Protein AF-V6HVM7-F1 (afdb_monomer)

Foldseek 3Di:
DDKDKDKDWDWDQDPVRDIDTDDIDIDIDDADDKDKDKDKDAQVVPKAWDDDDPPGFFQKKKKFKFDCADDVVVGHGGRFGFWKWKDFQPDPDTDTDRRRIDIGGGGTPIMIMHHPHHPGIMMMIMITD

Secondary structure (DSSP, 8-state):
-EEEEEEEEEEEE-TT--EEEEEEEEEEEEESS-EEEEEEE-GGG-SEEE-PPTT---SEEEEEEEESS-BTTTTB-TTSB--EEEEETT----EEETTSEEEEES--S-EEEE----SS-EEEEEEE-

Nearest PDB structures (foldseek):
  2bno-assembly1_A-2  TM=5.801E-01  e=6.553E-02  Streptomyces wedmorensis
  1sef-assembly1_A  TM=3.253E-01  e=1.931E-01  Enterococcus faecalis V583
  4e4h-assembly1_C  TM=3.368E-01  e=9.047E-01  Homo sapiens
  4e4h-assembly1_D  TM=3.197E-01  e=8.162E-01  Homo sapiens
  4e4h-assembly1_A  TM=3.086E-01  e=2.170E+00  Homo sapiens

Structure (mmCIF, N/CA/C/O backbone):
data_AF-V6HVM7-F1
#
_entry.id   AF-V6HVM7-F1
#
loop_
_atom_site.group_PDB
_atom_site.id
_atom_site.type_symbol
_atom_site.label_atom_id
_atom_site.label_alt_id
_atom_site.label_comp_id
_atom_site.label_asym_id
_atom_site.label_entity_id
_atom_site.label_seq_id
_atom_site.pdbx_PDB_ins_code
_atom_site.Cartn_x
_atom_site.Cartn_y
_atom_site.Cartn_z
_atom_site.occupancy
_atom_site.B_iso_or_equiv
_atom_site.auth_seq_id
_atom_site.auth_comp_id
_atom_site.auth_asym_id
_atom_site.auth_atom_id
_atom_site.pdbx_PDB_model_num
ATOM 1 N N . MET A 1 1 ? -11.942 11.620 18.781 1.00 76.50 1 MET A N 1
ATOM 2 C CA . MET A 1 1 ? -12.728 10.877 17.777 1.00 76.50 1 MET A CA 1
ATOM 3 C C . MET A 1 1 ? -12.710 11.717 16.528 1.00 76.50 1 MET A C 1
ATOM 5 O O . MET A 1 1 ? -13.079 12.883 16.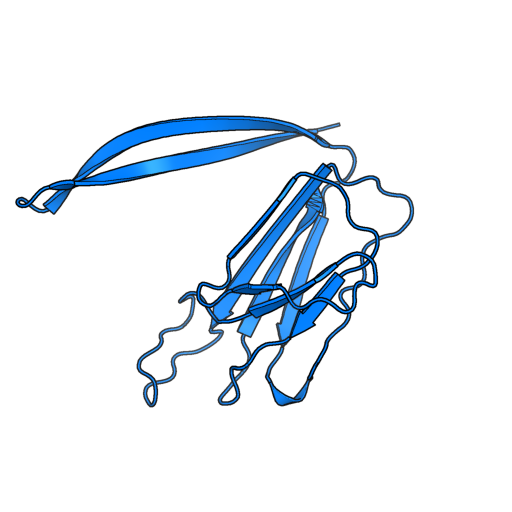601 1.00 76.50 1 MET A O 1
ATOM 9 N N . GLU A 1 2 ? -12.187 11.157 15.451 1.00 88.19 2 GLU A N 1
ATOM 10 C CA . GLU A 1 2 ? -11.946 11.847 14.186 1.00 88.19 2 GLU A CA 1
ATOM 11 C C . GLU A 1 2 ? -12.802 11.200 13.093 1.00 88.19 2 GLU A C 1
ATOM 13 O O . GLU A 1 2 ? -13.245 10.058 13.236 1.00 88.19 2 GLU A O 1
ATOM 18 N N . ILE A 1 3 ? -13.059 11.933 12.011 1.00 92.19 3 ILE A N 1
ATOM 19 C CA . ILE A 1 3 ? -13.795 11.422 10.854 1.00 92.19 3 ILE A CA 1
ATOM 20 C C . ILE A 1 3 ? -12.823 11.331 9.694 1.00 92.19 3 ILE A C 1
ATOM 22 O O . ILE A 1 3 ? -12.272 12.338 9.255 1.00 92.19 3 ILE A O 1
ATOM 26 N N . HIS A 1 4 ? -12.629 10.120 9.190 1.00 92.75 4 HIS A N 1
ATOM 27 C CA . HIS A 1 4 ? -11.882 9.882 7.969 1.00 92.75 4 HIS A CA 1
ATOM 28 C C . HIS A 1 4 ? -12.856 9.678 6.818 1.00 92.75 4 HIS A C 1
ATOM 30 O O . HIS A 1 4 ? -13.760 8.850 6.908 1.00 92.75 4 HIS A O 1
ATOM 36 N N . ARG A 1 5 ? -12.654 10.413 5.725 1.00 91.19 5 ARG A N 1
ATOM 37 C CA . ARG A 1 5 ? -13.407 10.248 4.480 1.00 91.19 5 ARG A CA 1
ATOM 38 C C . ARG A 1 5 ? -12.473 9.699 3.412 1.00 91.19 5 ARG A C 1
ATOM 40 O O . ARG A 1 5 ? -11.491 10.347 3.062 1.00 91.19 5 ARG A O 1
ATOM 47 N N . ILE A 1 6 ? -12.785 8.512 2.899 1.00 88.38 6 ILE A N 1
ATOM 48 C CA . ILE A 1 6 ? -12.094 7.935 1.744 1.00 88.38 6 ILE A CA 1
ATOM 49 C C . ILE A 1 6 ? -12.859 8.357 0.495 1.00 88.38 6 ILE A C 1
ATOM 51 O O . ILE A 1 6 ? -14.068 8.144 0.417 1.00 88.38 6 ILE A O 1
ATOM 55 N N . LEU A 1 7 ? -12.151 8.977 -0.449 1.00 91.62 7 LEU A N 1
ATOM 56 C CA . LEU A 1 7 ? -12.702 9.537 -1.676 1.00 91.62 7 LEU A CA 1
ATOM 57 C C . LEU A 1 7 ? -12.102 8.816 -2.878 1.00 91.62 7 LEU A C 1
ATOM 59 O O . LEU A 1 7 ? -10.886 8.841 -3.066 1.00 91.62 7 LEU A O 1
ATOM 63 N N . PHE A 1 8 ? -12.951 8.212 -3.699 1.00 89.50 8 PHE A N 1
ATOM 64 C CA . PHE A 1 8 ? -12.550 7.664 -4.986 1.00 89.50 8 PHE A CA 1
ATOM 65 C C . PHE A 1 8 ? -13.175 8.504 -6.089 1.00 89.50 8 PHE A C 1
ATOM 67 O O . PHE A 1 8 ? -14.388 8.703 -6.120 1.00 89.50 8 PHE A O 1
ATOM 74 N N . LYS A 1 9 ? -12.319 8.998 -6.982 1.00 93.38 9 LYS A N 1
ATOM 75 C CA . LYS A 1 9 ? -12.703 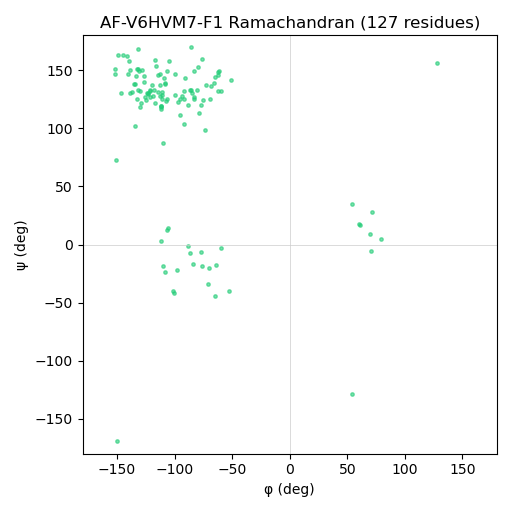9.789 -8.147 1.00 93.38 9 LYS A CA 1
ATOM 76 C C . LYS A 1 9 ? -12.269 9.059 -9.403 1.00 93.38 9 LYS A C 1
ATOM 78 O O . LYS A 1 9 ? -11.104 8.677 -9.526 1.00 93.38 9 LYS A O 1
ATOM 83 N N . LEU A 1 10 ? -13.202 8.881 -10.325 1.00 90.81 10 LEU A N 1
ATOM 84 C CA . LEU A 1 10 ? -12.938 8.322 -11.638 1.00 90.81 10 LEU A CA 1
ATOM 85 C C . LEU A 1 10 ? -12.768 9.462 -12.637 1.00 90.81 10 LEU A C 1
ATOM 87 O O . LEU A 1 10 ? -13.674 10.273 -12.829 1.00 90.81 10 LEU A O 1
ATOM 91 N N . PHE A 1 11 ? -11.619 9.491 -13.303 1.00 90.06 11 PHE A N 1
ATOM 92 C CA . PHE A 1 11 ? -11.339 10.433 -14.378 1.00 90.06 11 PHE A CA 1
ATOM 93 C C . PHE A 1 11 ? -11.320 9.703 -15.717 1.00 90.06 11 PHE A C 1
ATOM 95 O O . PHE A 1 11 ? -10.767 8.611 -15.839 1.00 90.06 11 PHE A O 1
ATOM 102 N N . GLN A 1 12 ? -11.892 10.332 -16.737 1.00 89.75 12 GLN A N 1
ATOM 103 C CA . GLN A 1 12 ? -11.765 9.913 -18.124 1.00 89.75 12 GLN A CA 1
ATOM 104 C C . GLN A 1 12 ? -10.962 10.963 -18.879 1.00 89.75 12 GLN A C 1
ATOM 106 O O . GLN A 1 12 ? -11.177 12.167 -18.722 1.00 89.75 12 GLN A O 1
ATOM 111 N N . ARG A 1 13 ? -10.040 10.497 -19.721 1.00 85.62 13 ARG A N 1
ATOM 112 C CA . ARG A 1 13 ? -9.305 11.343 -20.654 1.00 85.62 13 ARG A CA 1
ATOM 113 C C . ARG A 1 13 ? -9.817 11.085 -22.066 1.00 85.62 13 ARG A C 1
ATOM 115 O O . ARG A 1 13 ? -9.814 9.948 -22.534 1.00 85.62 13 ARG A O 1
ATOM 122 N N . ASN A 1 14 ? -10.261 12.138 -22.742 1.00 80.38 14 ASN A N 1
ATOM 123 C CA . ASN A 1 14 ? -10.765 12.040 -24.114 1.00 80.38 14 ASN A CA 1
ATOM 124 C C . ASN A 1 14 ? -9.598 12.127 -25.116 1.00 80.38 14 ASN A C 1
ATOM 126 O O . ASN A 1 14 ? -8.493 12.518 -24.747 1.00 80.38 14 ASN A O 1
ATOM 130 N N . GLY A 1 15 ? -9.842 11.854 -26.404 1.00 68.62 15 GLY A N 1
ATOM 131 C CA . GLY A 1 15 ? -8.822 11.919 -27.471 1.00 68.62 15 GLY A CA 1
ATOM 132 C C . GLY A 1 15 ? -8.152 13.290 -27.693 1.00 68.62 15 GLY A C 1
ATOM 133 O O . GLY A 1 15 ? -7.243 13.393 -28.505 1.00 68.62 15 GLY A O 1
ATOM 134 N N . ILE A 1 16 ? -8.577 14.331 -26.965 1.00 81.31 16 ILE A N 1
ATOM 135 C CA . ILE A 1 16 ? -7.985 15.684 -26.948 1.00 81.31 16 ILE A CA 1
ATOM 136 C C . ILE A 1 16 ? -7.190 15.930 -25.644 1.00 81.31 16 ILE A C 1
ATOM 138 O O . ILE A 1 16 ? -6.885 17.063 -25.293 1.00 81.31 16 ILE A O 1
ATOM 142 N N . SER A 1 17 ? -6.887 14.878 -24.877 1.00 76.75 17 SER A N 1
ATOM 143 C CA . SER A 1 17 ? -6.113 14.933 -23.624 1.00 76.75 17 SER A CA 1
ATOM 144 C C . SER A 1 17 ? -6.711 15.794 -22.501 1.00 76.75 17 SER A C 1
ATOM 146 O O . SER A 1 17 ? -6.016 16.120 -21.543 1.00 76.75 17 SER A O 1
ATOM 148 N N . ILE A 1 18 ? -8.002 16.125 -22.577 1.00 83.81 18 ILE A N 1
ATOM 149 C CA . ILE A 1 18 ? -8.738 16.788 -21.494 1.00 83.81 18 ILE A CA 1
ATOM 150 C C . ILE A 1 18 ? -9.201 15.721 -20.502 1.00 83.81 18 ILE A C 1
ATOM 152 O O . ILE A 1 18 ? -9.852 14.751 -20.903 1.00 83.81 18 ILE A O 1
ATOM 156 N N . GLU A 1 19 ? -8.873 15.913 -19.227 1.00 84.75 19 GLU A N 1
ATOM 157 C CA . GLU A 1 19 ? -9.379 15.098 -18.123 1.00 84.75 19 GLU A CA 1
ATOM 158 C C . GLU A 1 19 ? -10.719 15.634 -17.630 1.00 84.75 19 GLU A C 1
ATOM 160 O O . GLU A 1 19 ? -10.893 16.833 -17.408 1.00 84.75 19 GLU A O 1
ATOM 165 N N . ARG A 1 20 ? -11.674 14.726 -17.454 1.00 86.69 20 ARG A N 1
ATOM 166 C CA . ARG A 1 20 ? -12.987 15.014 -16.890 1.00 86.69 20 ARG A CA 1
ATOM 167 C C . ARG A 1 20 ? -13.283 14.018 -15.778 1.00 86.69 20 ARG A C 1
ATOM 169 O O . ARG A 1 20 ? -13.132 12.816 -15.978 1.00 86.69 20 ARG A O 1
ATOM 176 N N . GLU A 1 21 ? -13.739 14.521 -14.635 1.00 89.00 21 GLU A N 1
ATOM 177 C CA . GLU A 1 21 ? -14.302 13.683 -13.574 1.00 89.00 21 GLU A CA 1
ATOM 178 C C . GLU A 1 21 ? -15.642 13.103 -14.046 1.00 89.00 21 GLU A C 1
ATOM 180 O O . GLU A 1 21 ? -16.523 13.834 -14.511 1.00 89.00 21 GLU A O 1
ATOM 185 N N . VAL A 1 22 ? -15.757 11.781 -13.985 1.00 91.56 22 VAL A N 1
ATOM 186 C CA . VAL A 1 22 ? -16.934 11.025 -14.428 1.00 91.56 22 VAL A CA 1
ATOM 187 C C . VAL A 1 22 ? -17.786 10.616 -13.238 1.00 91.56 22 VAL A C 1
ATOM 189 O O . VAL A 1 22 ? -19.010 10.683 -13.315 1.00 91.56 22 VAL A O 1
ATOM 192 N N . GLU A 1 23 ? -17.143 10.212 -12.146 1.00 91.81 23 GLU A N 1
ATOM 193 C CA . GLU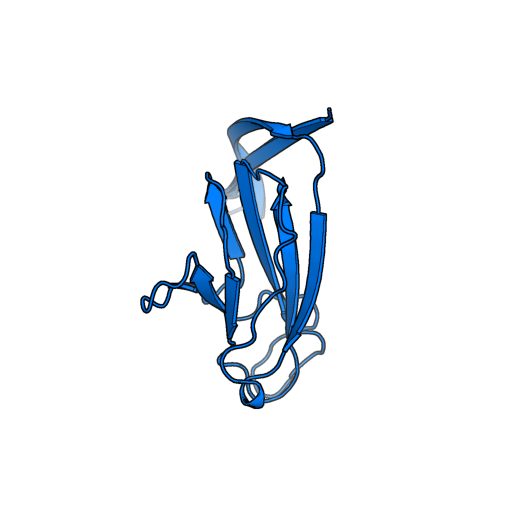 A 1 23 ? -17.819 9.686 -10.968 1.00 91.81 23 GLU A CA 1
ATOM 194 C C . GLU A 1 23 ? -17.005 9.962 -9.703 1.00 91.81 23 GLU A C 1
ATOM 196 O O . GLU A 1 23 ? -15.772 9.939 -9.720 1.00 91.81 23 GLU A O 1
ATOM 201 N N . GLU A 1 24 ? -17.714 10.187 -8.600 1.00 92.94 24 GLU A N 1
ATOM 202 C CA . GLU A 1 24 ? -17.157 10.285 -7.259 1.00 92.94 24 GLU A CA 1
ATOM 203 C C . GLU A 1 24 ? -17.993 9.414 -6.325 1.00 92.94 24 GLU A C 1
ATOM 205 O O . GLU A 1 24 ? -19.220 9.520 -6.295 1.00 92.94 24 GLU A O 1
ATOM 210 N N . PHE A 1 25 ? -17.325 8.604 -5.508 1.00 92.81 25 PHE A N 1
ATOM 211 C CA . PHE A 1 25 ? -17.954 7.997 -4.344 1.00 92.81 25 PHE A CA 1
ATOM 212 C C . PHE A 1 25 ? -17.088 8.184 -3.104 1.00 92.81 25 PHE A C 1
ATOM 214 O O . PHE A 1 25 ? -15.857 8.265 -3.162 1.00 92.81 25 PHE A O 1
ATOM 221 N N . ALA A 1 26 ? -17.759 8.266 -1.959 1.00 92.00 26 ALA A N 1
ATOM 222 C CA . ALA A 1 26 ? -17.122 8.476 -0.675 1.00 92.00 26 ALA A CA 1
ATOM 223 C C . ALA A 1 26 ? -17.653 7.505 0.375 1.00 92.00 26 ALA A C 1
ATOM 225 O O . ALA A 1 26 ? -18.808 7.082 0.342 1.00 92.00 26 ALA A O 1
ATOM 226 N N . THR A 1 27 ? -16.809 7.178 1.344 1.00 90.94 27 THR A N 1
ATOM 227 C CA . THR A 1 27 ? -17.214 6.477 2.564 1.00 90.94 27 THR A CA 1
ATOM 228 C C . THR A 1 27 ? -16.555 7.138 3.761 1.00 90.94 27 THR A C 1
ATOM 230 O O . THR A 1 27 ? -15.379 7.502 3.711 1.00 90.94 27 THR A O 1
ATOM 233 N N . GLU A 1 28 ? -17.326 7.298 4.833 1.00 93.69 28 GLU A N 1
ATOM 234 C CA . GLU A 1 28 ? -16.878 7.927 6.069 1.00 93.69 28 GLU A CA 1
ATOM 235 C C . GLU A 1 28 ? -16.722 6.900 7.190 1.00 93.69 28 GLU A C 1
ATOM 237 O O . GLU A 1 28 ? -17.566 6.026 7.398 1.00 93.69 28 GLU A O 1
ATOM 242 N N . PHE A 1 29 ? -15.642 7.043 7.949 1.00 91.88 29 PHE A N 1
ATOM 243 C CA . PHE A 1 29 ? -15.308 6.204 9.086 1.00 91.88 29 PHE A CA 1
ATOM 244 C C . PHE A 1 29 ? -15.082 7.082 10.315 1.00 91.88 29 PHE A C 1
ATOM 246 O O . PHE A 1 29 ? -14.269 8.001 10.300 1.00 91.88 29 PHE A O 1
ATOM 253 N N . GLN A 1 30 ? -15.785 6.771 11.405 1.00 91.94 30 GLN A N 1
ATOM 254 C CA . GLN A 1 30 ? -15.485 7.328 12.728 1.00 91.94 30 GLN A CA 1
ATOM 255 C C . GLN A 1 30 ? -14.290 6.576 13.318 1.00 91.94 30 GLN A C 1
ATOM 257 O O . GLN A 1 30 ? -14.434 5.388 13.617 1.00 91.94 30 GLN A O 1
ATOM 262 N N . VAL A 1 31 ? -13.151 7.237 13.487 1.00 91.56 31 VAL A N 1
ATOM 263 C CA . VAL A 1 31 ? -11.889 6.622 13.920 1.00 91.56 31 VAL A CA 1
ATOM 264 C C . VAL A 1 31 ? -11.476 7.152 15.297 1.00 91.56 31 VAL A C 1
ATOM 266 O O . VAL A 1 31 ? -11.766 8.297 15.662 1.00 91.56 31 VAL A O 1
ATOM 269 N N . GLN A 1 32 ? -10.844 6.307 16.115 1.00 86.44 32 GLN A N 1
ATOM 270 C CA . GLN A 1 32 ? -10.450 6.690 17.480 1.00 86.44 32 GLN A CA 1
ATOM 271 C C . GLN A 1 32 ? -8.974 7.070 17.596 1.00 86.44 32 GLN A C 1
ATOM 273 O O . GLN A 1 32 ? -8.674 8.036 18.293 1.00 86.44 32 GLN A O 1
ATOM 278 N N . GLN A 1 33 ? -8.076 6.323 16.948 1.00 90.06 33 GLN A N 1
ATOM 279 C CA . GLN A 1 33 ? -6.622 6.492 17.058 1.00 90.06 33 GLN A CA 1
ATOM 280 C C . GLN A 1 33 ? -5.933 6.060 15.753 1.00 90.06 33 GLN A C 1
ATOM 282 O O . GLN A 1 33 ? -5.324 4.985 15.711 1.00 90.06 33 GLN A O 1
ATOM 287 N N . PRO A 1 34 ? -6.054 6.846 14.671 1.00 91.88 34 PRO A N 1
ATOM 288 C CA . PRO A 1 34 ? -5.463 6.471 13.398 1.00 91.88 34 PRO A CA 1
ATOM 289 C C . PRO A 1 34 ? -3.939 6.366 13.493 1.00 91.88 34 PRO A C 1
ATOM 291 O O . PRO A 1 34 ? -3.294 7.065 14.273 1.00 91.88 34 PRO A O 1
ATOM 294 N N . GLN A 1 35 ? -3.360 5.475 12.696 1.00 93.88 35 GLN A N 1
ATOM 295 C CA . GLN A 1 35 ? -1.927 5.204 12.673 1.00 93.88 35 GLN A CA 1
ATOM 296 C C . GLN A 1 35 ? -1.397 5.328 11.251 1.00 93.88 35 GLN A C 1
ATOM 298 O O . GLN A 1 35 ? -2.012 4.842 10.300 1.00 93.88 35 GLN A O 1
ATOM 303 N N . LYS A 1 36 ? -0.210 5.921 11.120 1.00 95.31 36 LYS A N 1
ATOM 304 C CA . LYS A 1 36 ? 0.609 5.828 9.913 1.00 95.31 36 LYS A CA 1
ATOM 305 C C . LYS A 1 36 ? 1.854 5.018 10.249 1.00 95.31 36 LYS A C 1
ATOM 307 O O . LYS A 1 36 ? 2.664 5.445 11.066 1.00 95.31 36 LYS A O 1
ATOM 312 N N . LEU A 1 37 ? 2.011 3.867 9.609 1.00 96.00 37 LEU A N 1
ATOM 313 C CA . LEU A 1 37 ? 3.198 3.026 9.724 1.00 96.00 37 LEU A CA 1
ATOM 314 C C . LEU A 1 37 ? 3.976 3.088 8.413 1.00 96.00 37 LEU A C 1
ATOM 316 O O . LEU A 1 37 ? 3.387 3.130 7.334 1.00 96.00 37 LEU A O 1
ATOM 320 N N . THR A 1 38 ? 5.302 3.082 8.494 1.00 96.88 38 THR A N 1
ATOM 321 C CA . THR A 1 38 ? 6.169 3.106 7.312 1.00 96.88 38 THR A CA 1
ATOM 322 C C . THR A 1 38 ? 7.280 2.083 7.447 1.00 96.88 38 THR A C 1
ATOM 324 O O . THR A 1 38 ? 7.885 1.966 8.516 1.00 96.88 38 THR A O 1
ATOM 327 N N . LYS A 1 39 ? 7.589 1.365 6.368 1.00 97.25 39 LYS A N 1
ATOM 328 C CA . LYS A 1 39 ? 8.677 0.386 6.350 1.00 97.25 39 LYS A CA 1
ATOM 329 C C . LYS A 1 39 ? 9.324 0.333 4.974 1.00 97.25 39 LYS A C 1
ATOM 331 O O . LYS A 1 39 ? 8.629 0.184 3.978 1.00 97.25 39 LYS A O 1
ATOM 336 N N . ALA A 1 40 ? 10.650 0.411 4.936 1.00 97.38 40 ALA A N 1
ATOM 337 C CA . ALA A 1 40 ? 11.413 0.067 3.745 1.00 97.38 40 ALA A CA 1
ATOM 338 C C . ALA A 1 40 ? 11.707 -1.440 3.739 1.00 97.38 40 ALA A C 1
ATOM 340 O O . ALA A 1 40 ? 12.113 -1.978 4.777 1.00 97.38 40 ALA A O 1
ATOM 341 N N . ILE A 1 41 ? 11.482 -2.103 2.603 1.00 97.12 41 ILE A N 1
ATOM 342 C CA . ILE A 1 41 ? 11.786 -3.528 2.398 1.00 97.12 41 ILE A CA 1
ATOM 343 C C . ILE A 1 41 ? 12.378 -3.760 1.007 1.00 97.12 41 ILE A C 1
ATOM 345 O O . ILE A 1 41 ? 12.128 -2.981 0.094 1.00 97.12 41 ILE A O 1
ATOM 349 N N . ARG A 1 42 ? 13.102 -4.860 0.828 1.00 95.81 42 ARG A N 1
ATOM 350 C CA . ARG A 1 42 ? 13.559 -5.404 -0.466 1.00 95.81 42 ARG A CA 1
ATOM 351 C C . ARG A 1 42 ? 13.247 -6.900 -0.543 1.00 95.81 42 ARG A C 1
ATOM 353 O O . ARG A 1 42 ? 12.952 -7.507 0.486 1.00 95.81 42 ARG A O 1
ATOM 360 N N . GLN A 1 43 ? 13.358 -7.519 -1.719 1.00 96.00 43 GLN A N 1
ATOM 361 C CA . GLN A 1 43 ? 13.042 -8.946 -1.895 1.00 96.00 43 GLN A CA 1
ATOM 362 C C . GLN A 1 43 ? 13.774 -9.859 -0.893 1.00 96.00 43 GLN A C 1
ATOM 364 O O . GLN A 1 43 ? 13.170 -10.774 -0.337 1.00 96.00 43 GLN A O 1
ATOM 369 N N . SER A 1 44 ? 15.049 -9.584 -0.591 1.00 96.00 44 SER A N 1
ATOM 370 C CA . SER A 1 44 ? 15.845 -10.405 0.336 1.00 96.00 44 SER A CA 1
ATOM 371 C C . SER A 1 44 ? 15.334 -10.406 1.782 1.00 96.00 44 SER A C 1
ATOM 373 O O . SER A 1 44 ? 15.721 -11.271 2.565 1.00 96.00 44 SER A O 1
ATOM 375 N N . ASP A 1 45 ? 14.492 -9.439 2.158 1.00 95.19 45 ASP A N 1
ATOM 376 C CA . ASP A 1 45 ? 13.878 -9.393 3.489 1.00 95.19 45 ASP A CA 1
ATOM 377 C C . ASP A 1 45 ? 12.720 -10.405 3.615 1.00 95.19 45 ASP A C 1
ATOM 379 O O . ASP A 1 45 ? 12.202 -10.628 4.710 1.00 95.19 45 ASP A O 1
ATOM 383 N N . ASN A 1 46 ? 12.352 -11.064 2.507 1.00 92.94 46 ASN A N 1
ATOM 384 C CA . ASN A 1 46 ? 11.273 -12.038 2.401 1.00 92.94 46 ASN A CA 1
ATOM 385 C C . ASN A 1 46 ? 9.943 -11.464 2.921 1.00 92.94 46 ASN A C 1
ATOM 387 O O . ASN A 1 46 ? 9.500 -10.395 2.501 1.00 92.94 46 ASN A O 1
ATOM 391 N N . LEU A 1 47 ? 9.283 -12.198 3.818 1.00 95.19 47 LEU A N 1
ATOM 392 C CA . LEU A 1 47 ? 8.017 -11.820 4.421 1.00 95.19 47 LEU A CA 1
ATOM 393 C C . LEU A 1 47 ? 8.265 -11.055 5.727 1.00 95.19 47 LEU A C 1
ATOM 395 O O . LEU A 1 47 ? 8.565 -11.641 6.768 1.00 95.19 47 LEU A O 1
ATOM 399 N N . VAL A 1 48 ? 8.091 -9.739 5.678 1.00 96.75 48 VAL A N 1
ATOM 400 C CA . VAL A 1 48 ? 8.313 -8.818 6.795 1.00 96.75 48 VAL A CA 1
ATOM 401 C C . VAL A 1 48 ? 7.021 -8.624 7.580 1.00 96.75 48 VAL A C 1
ATOM 403 O O . VAL A 1 48 ? 5.964 -8.356 7.013 1.00 96.75 48 VAL A O 1
ATOM 406 N N . THR A 1 49 ? 7.093 -8.729 8.908 1.00 96.44 49 THR A N 1
ATOM 407 C CA . THR A 1 49 ? 5.950 -8.438 9.787 1.00 96.44 49 THR A CA 1
ATOM 408 C C . THR A 1 49 ? 5.875 -6.944 10.087 1.00 96.44 49 THR A C 1
ATOM 410 O O . THR A 1 49 ? 6.868 -6.345 10.501 1.00 96.44 49 THR A O 1
ATOM 413 N N . ILE A 1 50 ? 4.691 -6.354 9.915 1.00 96.19 50 ILE A N 1
ATOM 414 C CA . ILE A 1 50 ? 4.406 -4.978 10.325 1.00 96.19 50 ILE A CA 1
ATOM 415 C C . ILE A 1 50 ? 3.756 -5.008 11.715 1.00 96.19 50 ILE A C 1
ATOM 417 O O . ILE A 1 50 ? 2.747 -5.696 11.890 1.00 96.19 50 ILE A O 1
ATOM 421 N N . PRO A 1 51 ? 4.303 -4.286 12.710 1.00 93.31 51 PRO A N 1
ATOM 422 C CA . PRO A 1 51 ? 3.751 -4.276 14.058 1.00 93.31 51 PRO A CA 1
ATOM 423 C C . PRO A 1 51 ? 2.449 -3.464 14.096 1.00 93.31 51 PRO A C 1
ATOM 425 O O . PRO A 1 51 ? 2.475 -2.238 14.165 1.00 93.31 51 PRO A O 1
ATOM 428 N N . ILE A 1 52 ? 1.307 -4.153 14.044 1.00 92.12 52 ILE A N 1
ATOM 429 C CA . ILE A 1 52 ? -0.011 -3.540 14.242 1.00 92.12 52 ILE A CA 1
ATOM 430 C C . ILE A 1 52 ? -0.200 -3.263 15.744 1.00 92.12 52 ILE A C 1
ATOM 432 O O . ILE A 1 52 ? -0.055 -4.195 16.539 1.00 92.12 52 ILE A O 1
ATOM 436 N N . PRO A 1 53 ? -0.495 -2.017 16.165 1.00 90.12 53 PRO A N 1
ATOM 437 C CA . PRO A 1 53 ? -0.733 -1.707 17.572 1.00 90.12 53 PRO A CA 1
ATOM 438 C C . PRO A 1 53 ? -1.915 -2.493 18.148 1.00 90.12 53 PRO A C 1
ATOM 440 O O . PRO A 1 53 ? -2.997 -2.539 17.564 1.00 90.12 53 PRO A O 1
ATOM 443 N N . ASN A 1 54 ? -1.709 -3.090 19.321 1.00 87.94 54 ASN A N 1
ATOM 444 C CA . ASN A 1 54 ? -2.744 -3.840 20.028 1.00 87.94 54 ASN A CA 1
ATOM 445 C C . ASN A 1 54 ? -3.708 -2.905 20.770 1.00 87.94 54 ASN A C 1
ATOM 447 O O . ASN A 1 54 ? -3.325 -1.823 21.207 1.00 87.94 54 ASN A O 1
ATOM 451 N N . GLY A 1 55 ? -4.948 -3.358 20.972 1.00 86.44 55 GLY A N 1
ATOM 452 C CA . GLY A 1 55 ? -5.955 -2.624 21.749 1.00 86.44 55 GLY A CA 1
ATOM 453 C C . GLY A 1 55 ? -6.637 -1.476 20.999 1.00 86.44 55 GLY A C 1
ATOM 454 O O . GLY A 1 55 ? -7.456 -0.779 21.589 1.00 86.44 55 GLY A O 1
ATOM 455 N N . ILE A 1 56 ? -6.344 -1.303 19.706 1.00 87.44 56 ILE A N 1
ATOM 456 C CA . ILE A 1 56 ? -6.996 -0.326 18.830 1.00 87.44 56 ILE A CA 1
ATOM 457 C C . ILE A 1 56 ? -7.853 -1.079 17.812 1.00 87.44 56 ILE A C 1
ATOM 459 O O . ILE A 1 56 ? -7.396 -2.033 17.186 1.00 87.44 56 ILE A O 1
ATOM 463 N N . THR A 1 57 ? -9.107 -0.657 17.646 1.00 87.75 57 THR A N 1
ATOM 464 C CA . THR A 1 57 ? -9.989 -1.195 16.601 1.00 87.75 57 THR A CA 1
ATOM 465 C C . THR A 1 57 ? -9.923 -0.296 15.375 1.00 87.75 57 THR A C 1
ATOM 467 O O . THR A 1 57 ? -10.415 0.830 15.413 1.00 87.75 57 THR A O 1
ATOM 470 N N . PHE A 1 58 ? -9.341 -0.810 14.294 1.00 91.56 58 PHE A N 1
ATOM 471 C CA . PHE A 1 58 ? -9.306 -0.143 12.993 1.00 91.56 58 PHE A CA 1
ATOM 472 C C . PHE A 1 58 ? -10.511 -0.564 12.144 1.00 91.56 58 PHE A C 1
ATOM 474 O O . PHE A 1 58 ? -10.951 -1.714 12.190 1.00 91.56 58 PHE A O 1
ATOM 481 N N . LYS A 1 59 ? -11.054 0.371 11.374 1.00 92.62 59 LYS A N 1
ATOM 482 C CA . LYS A 1 59 ? -12.152 0.186 10.423 1.00 92.62 59 LYS A CA 1
ATOM 483 C C . LYS A 1 59 ? -11.680 0.015 8.988 1.00 92.62 59 LYS A C 1
ATOM 485 O O . LYS A 1 59 ? -12.437 -0.528 8.188 1.00 92.62 59 LYS A O 1
ATOM 490 N N . TYR A 1 60 ? -10.481 0.470 8.649 1.00 93.50 60 TYR A N 1
ATOM 491 C CA . TYR A 1 60 ? -9.901 0.284 7.330 1.00 93.50 60 TYR A CA 1
ATOM 492 C C . TYR A 1 60 ? -8.374 0.180 7.380 1.00 93.50 60 TYR A C 1
ATOM 494 O O . TYR A 1 60 ? -7.713 0.593 8.337 1.00 93.50 60 TYR A O 1
ATOM 502 N N . VAL A 1 61 ? -7.817 -0.338 6.287 1.00 94.19 61 VAL A N 1
ATOM 503 C CA . VAL A 1 61 ? -6.381 -0.394 6.016 1.00 94.19 61 VAL A CA 1
ATOM 504 C C . VAL A 1 61 ? -6.137 0.085 4.591 1.00 94.19 61 VAL A C 1
ATOM 506 O O . VAL A 1 61 ? -6.707 -0.462 3.647 1.00 94.19 61 VAL A O 1
ATOM 509 N N . LEU A 1 62 ? -5.276 1.087 4.424 1.00 94.88 62 LEU A N 1
ATOM 510 C CA . LEU A 1 62 ? -4.745 1.485 3.119 1.00 94.88 62 LEU A CA 1
ATOM 511 C C . LEU A 1 62 ? -3.246 1.217 3.096 1.00 94.88 62 LEU A C 1
ATOM 513 O O . LEU A 1 62 ? -2.538 1.614 4.020 1.00 94.88 62 LEU A O 1
ATOM 517 N N . ILE A 1 63 ? -2.763 0.566 2.045 1.00 96.31 63 ILE A N 1
ATOM 518 C CA . ILE A 1 63 ? -1.345 0.273 1.850 1.00 96.31 63 ILE A CA 1
ATOM 519 C C . ILE A 1 63 ? -0.911 0.864 0.516 1.00 96.31 63 ILE A C 1
ATOM 521 O O . ILE A 1 63 ? -1.552 0.626 -0.508 1.00 96.31 63 ILE A O 1
ATOM 525 N N . LEU A 1 64 ? 0.181 1.620 0.550 1.00 97.00 64 LEU A N 1
ATOM 526 C CA . LEU A 1 64 ? 0.862 2.181 -0.607 1.00 97.00 64 LEU A CA 1
ATOM 527 C C . LEU A 1 64 ? 2.304 1.681 -0.620 1.00 97.00 64 LEU A C 1
ATOM 529 O O . LEU A 1 64 ? 2.986 1.746 0.397 1.00 97.00 64 LEU A O 1
ATOM 533 N N . ALA A 1 65 ? 2.772 1.215 -1.767 1.00 97.88 65 ALA A N 1
ATOM 534 C CA . ALA A 1 65 ? 4.137 0.781 -2.002 1.00 97.88 65 ALA A CA 1
ATOM 535 C C . ALA A 1 65 ? 4.725 1.560 -3.178 1.00 97.88 65 ALA A C 1
ATOM 537 O O . ALA A 1 65 ? 4.102 1.658 -4.235 1.00 97.88 65 ALA A O 1
ATOM 538 N N . LYS A 1 66 ? 5.920 2.121 -2.983 1.00 97.81 66 LYS A N 1
ATOM 539 C CA . LYS A 1 66 ? 6.600 2.975 -3.964 1.00 97.81 66 LYS A CA 1
ATOM 540 C C . LYS A 1 66 ? 8.087 2.665 -4.038 1.00 97.81 66 LYS A C 1
ATOM 542 O O . LYS A 1 66 ? 8.688 2.299 -3.026 1.00 97.81 66 LYS A O 1
ATOM 547 N N . TYR A 1 67 ? 8.700 2.858 -5.199 1.00 97.31 67 TYR A N 1
ATOM 548 C CA . TYR A 1 67 ? 10.152 2.739 -5.333 1.00 97.31 67 TYR A CA 1
ATOM 549 C C . TYR A 1 67 ? 10.865 3.879 -4.592 1.00 97.31 67 TYR A C 1
ATOM 551 O O . TYR A 1 67 ? 10.464 5.039 -4.683 1.00 97.31 67 TYR A O 1
ATOM 559 N N . LEU A 1 68 ? 11.937 3.565 -3.854 1.00 96.38 68 LEU A N 1
ATOM 560 C CA . LEU A 1 68 ? 12.712 4.572 -3.109 1.00 96.38 68 LEU A CA 1
ATOM 561 C C . LEU A 1 68 ? 13.765 5.299 -3.954 1.00 96.38 68 LEU A C 1
ATOM 563 O O . LEU A 1 68 ? 14.254 6.357 -3.550 1.00 96.38 68 LEU A O 1
ATOM 567 N N . SER A 1 69 ? 14.11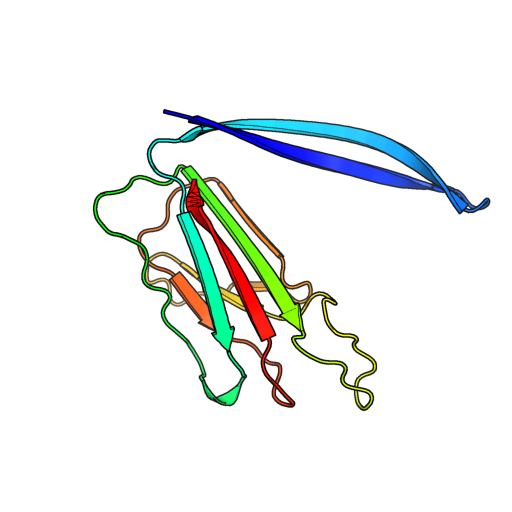6 4.746 -5.110 1.00 95.88 69 SER A N 1
ATOM 568 C CA . SER A 1 69 ? 15.094 5.300 -6.039 1.00 95.88 69 SER A CA 1
ATOM 569 C C . SER A 1 69 ? 14.687 5.017 -7.476 1.00 95.88 69 SER A C 1
ATOM 571 O O . SER A 1 69 ? 13.907 4.102 -7.733 1.00 95.88 69 SER A O 1
ATOM 573 N N . ASP A 1 70 ? 15.292 5.750 -8.403 1.00 96.31 70 ASP A N 1
ATOM 574 C CA . ASP A 1 70 ? 15.252 5.398 -9.817 1.00 96.31 70 ASP A CA 1
ATOM 575 C C . ASP A 1 70 ? 15.980 4.062 -10.046 1.00 96.31 70 ASP A C 1
ATOM 577 O O . ASP A 1 70 ? 17.001 3.786 -9.406 1.00 96.31 70 ASP A O 1
ATOM 581 N N . ASP A 1 71 ? 15.471 3.253 -10.972 1.00 94.50 71 ASP A N 1
ATOM 582 C CA . ASP A 1 71 ? 16.152 2.073 -11.504 1.00 94.50 71 ASP A CA 1
ATOM 583 C C . ASP A 1 71 ? 16.008 2.059 -13.030 1.00 94.50 71 ASP A C 1
ATOM 585 O O . ASP A 1 71 ? 14.975 1.719 -13.614 1.00 94.50 71 ASP A O 1
ATOM 589 N N . THR A 1 72 ? 17.096 2.471 -13.680 1.00 93.56 72 THR A N 1
ATOM 590 C CA . THR A 1 72 ? 17.177 2.594 -15.139 1.00 93.56 72 THR A CA 1
ATOM 591 C C . THR A 1 72 ? 17.179 1.249 -15.863 1.00 93.56 72 THR A C 1
ATOM 593 O O . THR A 1 72 ? 16.840 1.223 -17.044 1.00 93.56 72 THR A O 1
ATOM 596 N N . ALA A 1 73 ? 17.510 0.140 -15.189 1.00 92.12 73 ALA A N 1
ATOM 597 C CA . ALA A 1 73 ? 17.554 -1.180 -15.814 1.00 92.12 73 ALA A CA 1
ATOM 598 C C . ALA A 1 73 ? 16.150 -1.700 -16.151 1.00 92.12 73 ALA A C 1
ATOM 600 O O . ALA A 1 73 ? 15.965 -2.357 -17.175 1.00 92.12 73 ALA A O 1
ATOM 601 N N . ILE A 1 74 ? 15.160 -1.364 -15.318 1.00 90.94 74 ILE A N 1
ATOM 602 C CA . ILE A 1 74 ? 13.748 -1.729 -15.517 1.00 90.94 74 ILE A CA 1
ATOM 603 C C . ILE A 1 74 ? 12.847 -0.522 -15.821 1.00 90.94 74 ILE A C 1
ATOM 605 O O . ILE A 1 74 ? 11.639 -0.679 -15.983 1.00 90.94 74 ILE A O 1
ATOM 609 N N . GLY A 1 75 ? 13.425 0.678 -15.927 1.00 92.88 75 GLY A N 1
ATOM 610 C CA . GLY A 1 75 ? 12.727 1.891 -16.354 1.00 92.88 75 GLY A CA 1
ATOM 611 C C . GLY A 1 75 ? 11.739 2.461 -15.334 1.00 92.88 75 GLY A C 1
ATOM 612 O O . GLY A 1 75 ? 10.772 3.101 -15.740 1.00 92.88 75 GLY A O 1
ATOM 613 N N . VAL A 1 76 ? 11.968 2.244 -14.037 1.00 94.56 76 VAL A N 1
ATOM 614 C CA . VAL A 1 76 ? 11.125 2.792 -12.960 1.00 94.56 76 VAL A CA 1
ATOM 615 C C . VAL A 1 76 ? 11.767 4.029 -12.345 1.00 94.56 76 VAL A C 1
ATOM 617 O O . VAL A 1 76 ? 12.995 4.137 -12.258 1.00 94.56 76 VAL A O 1
ATOM 620 N N . LYS A 1 77 ? 10.937 4.974 -11.910 1.00 96.31 77 LYS A N 1
ATOM 621 C CA . LYS A 1 77 ? 11.372 6.176 -11.201 1.00 96.31 77 LYS A CA 1
ATOM 622 C C . LYS A 1 77 ? 11.062 6.065 -9.719 1.00 96.31 77 LYS A C 1
ATOM 624 O O . LYS A 1 77 ? 10.160 5.343 -9.294 1.00 96.31 77 LYS A O 1
ATOM 629 N N . LYS A 1 78 ? 11.788 6.838 -8.920 1.00 96.06 78 LYS A N 1
ATOM 630 C CA . LYS A 1 78 ? 11.427 7.081 -7.530 1.00 96.06 78 LYS A CA 1
ATOM 631 C C . LYS A 1 78 ? 9.966 7.539 -7.441 1.00 96.06 78 LYS A C 1
ATOM 633 O O . LYS A 1 78 ? 9.502 8.321 -8.266 1.00 96.06 78 LYS A O 1
ATOM 638 N N . ASP A 1 79 ? 9.281 7.068 -6.403 1.00 96.06 79 ASP A N 1
ATOM 639 C CA . ASP A 1 79 ? 7.871 7.328 -6.104 1.00 96.06 79 ASP A CA 1
ATOM 640 C C . ASP A 1 79 ? 6.860 6.663 -7.060 1.00 96.06 79 ASP A C 1
ATOM 642 O O . ASP A 1 79 ? 5.663 6.676 -6.751 1.00 96.06 79 ASP A O 1
ATOM 646 N N . ASP A 1 80 ? 7.310 6.002 -8.138 1.00 95.56 80 ASP A N 1
ATOM 647 C CA . ASP A 1 80 ? 6.434 5.155 -8.952 1.00 95.56 80 ASP A CA 1
ATOM 648 C C . ASP A 1 80 ? 5.871 3.996 -8.100 1.00 95.56 80 ASP A C 1
ATOM 650 O O . ASP A 1 80 ? 6.540 3.523 -7.168 1.00 95.56 80 ASP A O 1
ATOM 654 N N . PRO A 1 81 ? 4.654 3.504 -8.400 1.00 96.06 81 PRO A N 1
ATOM 655 C CA . PRO A 1 81 ? 4.059 2.392 -7.669 1.00 96.06 81 PRO A CA 1
ATOM 656 C C . PRO A 1 81 ? 4.889 1.112 -7.804 1.00 96.06 81 PRO A C 1
ATOM 658 O O . PRO A 1 81 ? 5.257 0.713 -8.909 1.00 96.06 81 PRO A O 1
ATOM 661 N N . ALA A 1 82 ? 5.148 0.443 -6.681 1.00 96.69 82 ALA A N 1
ATOM 662 C CA . ALA A 1 82 ? 6.002 -0.739 -6.629 1.00 96.69 82 ALA A CA 1
ATOM 663 C C . ALA A 1 82 ? 5.221 -2.016 -6.276 1.00 96.69 82 ALA A C 1
ATOM 665 O O . ALA A 1 82 ? 4.281 -1.959 -5.480 1.00 96.69 82 ALA A O 1
ATOM 666 N N . PRO A 1 83 ? 5.606 -3.191 -6.807 1.00 96.44 83 PRO A N 1
ATOM 667 C CA . PRO A 1 83 ? 4.902 -4.437 -6.542 1.00 96.44 83 PRO A CA 1
ATOM 668 C C . PRO A 1 83 ? 5.015 -4.849 -5.071 1.00 96.44 83 PRO A C 1
ATOM 670 O O . PRO A 1 83 ? 6.080 -4.774 -4.449 1.00 96.44 83 PRO A O 1
ATOM 673 N N . LEU A 1 84 ? 3.906 -5.341 -4.527 1.00 96.88 84 LEU A N 1
ATOM 674 C CA . LEU A 1 84 ? 3.767 -5.734 -3.131 1.00 96.88 84 LEU A CA 1
ATOM 675 C C . LEU A 1 84 ? 2.942 -7.020 -3.028 1.00 96.88 84 LEU A C 1
ATOM 677 O O . LEU A 1 84 ? 2.005 -7.237 -3.788 1.00 96.88 84 LEU A O 1
ATOM 681 N N . VAL A 1 85 ? 3.257 -7.860 -2.051 1.00 96.75 85 VAL A N 1
ATOM 682 C CA . VAL A 1 85 ? 2.427 -8.988 -1.623 1.00 96.75 85 VAL A CA 1
ATOM 683 C C . VAL A 1 85 ? 2.018 -8.757 -0.180 1.00 96.75 85 VAL A C 1
ATOM 685 O O . VAL A 1 85 ? 2.857 -8.424 0.659 1.00 96.75 85 VAL A O 1
ATOM 688 N N . VAL A 1 86 ? 0.733 -8.936 0.113 1.00 96.12 86 VAL A N 1
ATOM 689 C CA . VAL A 1 86 ? 0.164 -8.712 1.444 1.00 96.12 86 VAL A CA 1
ATOM 690 C C . VAL A 1 86 ? -0.440 -10.003 1.991 1.00 96.12 86 VAL A C 1
ATOM 692 O O . VAL A 1 86 ? -1.156 -10.707 1.282 1.00 96.12 86 VAL A O 1
ATOM 695 N N . ARG A 1 87 ? -0.197 -10.284 3.277 1.00 95.75 87 ARG A N 1
ATOM 696 C CA . ARG A 1 87 ? -0.940 -11.274 4.073 1.00 95.75 87 ARG A CA 1
ATOM 697 C C . ARG A 1 87 ? -1.529 -10.601 5.301 1.00 95.75 87 ARG A C 1
ATOM 699 O O . ARG A 1 87 ? -0.814 -9.929 6.046 1.00 95.75 87 ARG A O 1
ATOM 706 N N . ILE A 1 88 ? -2.814 -10.824 5.538 1.00 93.12 88 ILE A N 1
ATOM 707 C CA . ILE A 1 88 ? -3.543 -10.261 6.677 1.00 93.12 88 ILE A CA 1
ATOM 708 C C . ILE A 1 88 ? -4.025 -11.363 7.617 1.00 93.12 88 ILE A C 1
ATOM 710 O O . ILE A 1 88 ? -4.264 -12.493 7.194 1.00 93.12 88 ILE A O 1
ATOM 714 N N . ASN A 1 89 ? -4.195 -11.024 8.894 1.00 91.62 89 ASN A N 1
ATOM 715 C CA . ASN A 1 89 ? -4.888 -11.857 9.887 1.00 91.62 89 ASN A CA 1
ATOM 716 C C . ASN A 1 89 ? -4.347 -13.295 10.007 1.00 91.62 89 ASN A C 1
ATOM 718 O O . ASN A 1 89 ? -5.103 -14.234 10.231 1.00 91.62 89 ASN A O 1
ATOM 722 N N . GLY A 1 90 ? -3.032 -13.471 9.850 1.00 88.50 90 GLY A N 1
ATOM 723 C CA . GLY A 1 90 ? -2.374 -14.778 9.935 1.00 88.50 90 GLY A CA 1
ATOM 724 C C . GLY A 1 90 ? -2.692 -15.730 8.777 1.00 88.50 90 GLY A C 1
ATOM 725 O O . GLY A 1 90 ? -2.319 -16.898 8.848 1.00 88.50 90 GLY A O 1
ATOM 726 N N . SER A 1 91 ? -3.355 -15.250 7.722 1.00 91.06 91 SER A N 1
ATOM 727 C CA . SER A 1 91 ? -3.655 -16.033 6.525 1.00 91.06 91 SER A CA 1
ATOM 728 C C . SER A 1 91 ? -2.377 -16.495 5.819 1.00 91.06 91 SER A C 1
ATOM 730 O O . SER A 1 91 ? -1.381 -15.770 5.762 1.00 91.06 91 SER A O 1
ATOM 732 N N . ASN A 1 92 ? -2.432 -17.690 5.227 1.00 91.94 92 ASN A N 1
ATOM 733 C CA . ASN A 1 92 ? -1.401 -18.194 4.316 1.00 91.94 92 ASN A CA 1
ATOM 734 C C . ASN A 1 92 ? -1.656 -17.795 2.853 1.00 91.94 92 ASN A C 1
ATOM 736 O O . ASN A 1 92 ? -0.858 -18.143 1.987 1.00 91.94 92 ASN A O 1
ATOM 740 N N . HIS A 1 93 ? -2.752 -17.085 2.575 1.00 93.06 93 HIS A N 1
ATOM 741 C CA . HIS A 1 93 ? -3.081 -16.610 1.237 1.00 93.06 93 HIS A CA 1
ATOM 742 C C . HIS A 1 93 ? -2.352 -15.306 0.925 1.00 93.06 93 HIS A C 1
ATOM 744 O O . HIS A 1 93 ? -2.465 -14.327 1.664 1.00 93.06 93 HIS A O 1
ATOM 750 N N . ASP A 1 94 ? -1.627 -15.313 -0.189 1.00 94.62 94 ASP A N 1
ATOM 751 C CA . ASP A 1 94 ? -0.980 -14.133 -0.742 1.00 94.62 94 ASP A CA 1
ATOM 752 C C . ASP A 1 94 ? -1.976 -13.276 -1.524 1.00 94.62 94 ASP A C 1
ATOM 754 O O . ASP A 1 94 ? -2.712 -13.774 -2.377 1.00 94.62 94 ASP A O 1
ATOM 758 N N . HIS A 1 95 ? -1.947 -11.969 -1.267 1.00 93.62 95 HIS A N 1
ATOM 759 C CA . HIS A 1 95 ? -2.638 -10.957 -2.059 1.00 93.62 95 HIS A CA 1
ATOM 760 C C . HIS A 1 95 ? -1.596 -10.125 -2.823 1.00 93.62 95 HIS A C 1
ATOM 762 O O . HIS A 1 95 ? -1.114 -9.118 -2.292 1.00 93.62 95 HIS A O 1
ATOM 768 N N . PRO A 1 96 ? -1.176 -10.553 -4.030 1.00 94.06 96 PRO A N 1
ATOM 769 C CA . PRO A 1 96 ? -0.239 -9.789 -4.843 1.00 94.06 96 PRO A CA 1
ATOM 770 C C . PRO A 1 96 ? -0.918 -8.552 -5.448 1.00 94.06 96 PRO A C 1
ATOM 772 O O . PRO A 1 96 ? -2.032 -8.625 -5.962 1.00 94.06 96 PRO A O 1
ATOM 775 N N . THR A 1 97 ? -0.219 -7.420 -5.433 1.00 92.75 97 THR A N 1
ATOM 776 C CA . THR A 1 97 ? -0.588 -6.182 -6.125 1.00 92.75 97 THR A CA 1
ATOM 777 C C . THR A 1 97 ? 0.610 -5.688 -6.930 1.00 92.75 97 THR A C 1
ATOM 779 O O . THR A 1 97 ? 1.675 -5.397 -6.390 1.00 92.75 97 THR A O 1
ATOM 782 N N . SER A 1 98 ? 0.462 -5.614 -8.252 1.00 90.12 98 SER A N 1
ATOM 783 C CA . SER A 1 98 ? 1.519 -5.118 -9.145 1.00 90.12 98 SER A CA 1
ATOM 784 C C . SER A 1 98 ? 1.650 -3.594 -9.117 1.00 90.12 98 SER A C 1
ATOM 786 O O . SER A 1 98 ? 2.679 -3.068 -9.518 1.00 90.12 98 SER A O 1
ATOM 788 N N . GLN A 1 99 ? 0.620 -2.898 -8.632 1.00 90.62 99 GLN A N 1
ATOM 789 C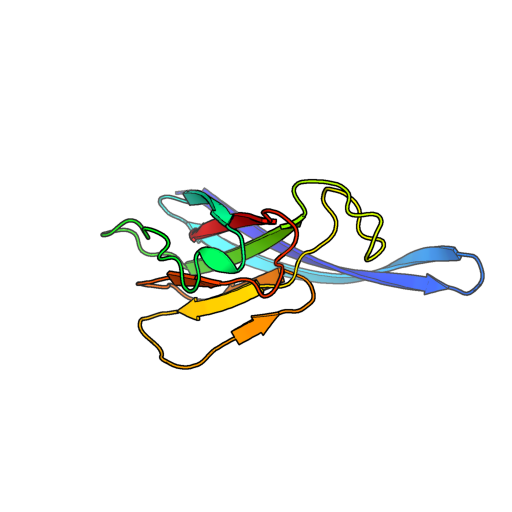 CA . GLN A 1 99 ? 0.528 -1.435 -8.602 1.00 90.62 99 GLN A CA 1
ATOM 790 C C . GLN A 1 99 ? 0.714 -0.869 -7.190 1.00 90.62 99 GLN A C 1
ATOM 792 O O . GLN A 1 99 ? 0.382 0.284 -6.939 1.00 90.62 99 GLN A O 1
ATOM 797 N N . GLY A 1 100 ? 1.174 -1.686 -6.238 1.00 91.81 100 GLY A N 1
ATOM 798 C CA . GLY A 1 100 ? 1.535 -1.214 -4.904 1.00 91.81 100 GLY A CA 1
ATOM 799 C C . GLY A 1 100 ? 0.405 -0.585 -4.097 1.00 91.81 100 GLY A C 1
ATOM 800 O O . GLY A 1 100 ? 0.680 0.103 -3.123 1.00 91.81 100 GLY A O 1
ATOM 801 N N . PHE A 1 101 ? -0.854 -0.794 -4.474 1.00 94.56 101 PHE A N 1
ATOM 802 C CA . PHE A 1 101 ? -2.004 -0.237 -3.772 1.00 94.56 101 PHE A CA 1
ATOM 803 C C . PHE A 1 101 ? -2.933 -1.348 -3.302 1.00 94.56 101 PHE A C 1
ATOM 805 O O . PHE A 1 101 ? -3.283 -2.247 -4.072 1.00 94.56 101 PHE A O 1
ATOM 812 N N . VAL A 1 102 ? -3.332 -1.270 -2.033 1.00 94.25 102 VAL A N 1
ATOM 813 C CA . VAL A 1 102 ? -4.377 -2.104 -1.435 1.00 94.25 102 VAL A CA 1
ATOM 814 C C . VAL A 1 102 ? -5.254 -1.219 -0.563 1.00 94.25 102 VAL A C 1
ATOM 816 O O . VAL A 1 102 ? -4.751 -0.478 0.281 1.00 94.25 102 VAL A O 1
ATOM 819 N N . ALA A 1 103 ? -6.566 -1.338 -0.736 1.00 92.38 103 ALA A N 1
ATOM 820 C CA . ALA A 1 103 ? -7.554 -0.761 0.159 1.00 92.38 103 ALA A CA 1
ATOM 821 C C . ALA A 1 103 ? -8.433 -1.881 0.711 1.00 92.38 103 ALA A C 1
ATOM 823 O O . ALA A 1 103 ? -8.985 -2.676 -0.049 1.00 92.38 103 ALA A O 1
ATOM 824 N N . TRP A 1 104 ? -8.556 -1.943 2.032 1.00 90.81 104 TRP A N 1
ATOM 825 C CA . TRP A 1 104 ? -9.360 -2.938 2.723 1.00 90.81 104 TRP A CA 1
ATOM 826 C C . TRP A 1 104 ? -10.294 -2.248 3.712 1.00 90.81 104 TRP A C 1
ATOM 828 O O . TRP A 1 104 ? -9.840 -1.538 4.609 1.00 90.81 104 TRP A O 1
ATOM 838 N N . ALA A 1 105 ? -11.598 -2.465 3.556 1.00 88.62 105 ALA A N 1
ATOM 839 C CA . ALA A 1 105 ? -12.593 -2.060 4.540 1.00 88.62 105 ALA A CA 1
ATOM 840 C C . ALA A 1 105 ? -12.769 -3.195 5.557 1.00 88.62 105 ALA A C 1
ATOM 842 O O . ALA A 1 105 ? -13.113 -4.322 5.203 1.00 88.62 105 ALA A O 1
ATOM 843 N N . GLY A 1 106 ? -12.495 -2.904 6.821 1.00 85.44 106 GLY A N 1
ATOM 844 C CA . GLY A 1 106 ? -12.419 -3.862 7.916 1.00 85.44 106 GLY A CA 1
ATOM 845 C C . GLY A 1 106 ? -11.105 -3.741 8.685 1.00 85.44 106 GLY A C 1
ATOM 846 O O . GLY A 1 106 ? -10.096 -3.266 8.165 1.00 85.44 106 GLY A O 1
ATOM 847 N N . GLY A 1 107 ? -11.131 -4.177 9.942 1.00 84.44 107 GLY A N 1
ATOM 848 C CA . GLY A 1 107 ? -9.947 -4.221 10.790 1.00 84.44 107 GLY A CA 1
ATOM 849 C C . GLY A 1 107 ? -9.019 -5.385 10.453 1.00 84.44 107 GLY A C 1
ATOM 850 O O . GLY A 1 107 ? -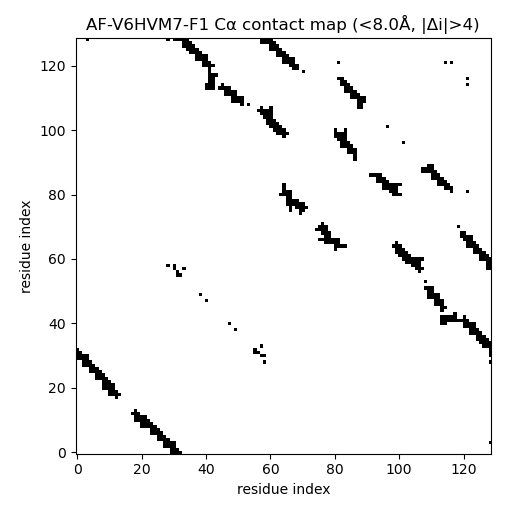9.426 -6.398 9.876 1.00 84.44 107 GLY A O 1
ATOM 851 N N . ILE A 1 108 ? -7.763 -5.245 10.865 1.00 90.50 108 ILE A N 1
ATOM 852 C CA . ILE A 1 108 ? -6.760 -6.307 10.819 1.00 90.50 108 ILE A CA 1
ATOM 853 C C . ILE A 1 108 ? -6.096 -6.460 12.184 1.00 90.50 108 ILE A C 1
ATOM 855 O O . ILE A 1 108 ? -5.914 -5.487 12.913 1.00 90.50 108 ILE A O 1
ATOM 859 N N . ASN A 1 109 ? -5.673 -7.681 12.488 1.00 89.62 109 ASN A N 1
ATOM 860 C CA . ASN A 1 109 ? -4.979 -8.027 13.728 1.00 89.62 109 ASN A CA 1
ATOM 861 C C . ASN A 1 109 ? -3.503 -8.355 13.470 1.00 89.62 109 ASN A C 1
ATOM 863 O O . ASN A 1 109 ? -2.686 -8.366 14.384 1.00 89.62 109 ASN A O 1
ATOM 867 N N . SER A 1 110 ? -3.145 -8.661 12.222 1.00 93.38 110 SER A N 1
ATOM 868 C CA . SER A 1 110 ? -1.757 -8.835 11.801 1.00 93.38 110 SER A CA 1
ATOM 869 C C . SER A 1 110 ? -1.596 -8.492 10.330 1.00 93.38 110 SER A C 1
ATOM 871 O O . SER A 1 110 ? -2.526 -8.659 9.536 1.00 93.38 110 SER A O 1
ATOM 873 N N . LEU A 1 111 ? -0.397 -8.033 9.982 1.00 95.31 111 LEU A N 1
ATOM 874 C CA . LEU A 1 111 ? -0.016 -7.675 8.627 1.00 95.31 111 LEU A CA 1
ATOM 875 C C . LEU A 1 111 ? 1.400 -8.156 8.353 1.00 95.31 111 LEU A C 1
ATOM 877 O O . LEU A 1 111 ? 2.327 -7.889 9.123 1.00 95.31 111 LEU A O 1
ATOM 881 N N . ARG A 1 112 ? 1.565 -8.846 7.231 1.00 96.69 112 ARG A N 1
ATOM 882 C CA . ARG A 1 112 ? 2.873 -9.157 6.673 1.00 96.69 112 ARG A CA 1
ATOM 883 C C . ARG A 1 112 ? 2.932 -8.711 5.227 1.00 96.69 112 ARG A C 1
ATOM 885 O O . ARG A 1 112 ? 1.935 -8.783 4.510 1.00 96.69 112 ARG A O 1
ATOM 892 N N . VAL A 1 113 ? 4.107 -8.257 4.830 1.00 97.00 113 VAL A N 1
ATOM 893 C CA . VAL A 1 113 ? 4.364 -7.684 3.516 1.00 97.00 113 VAL A CA 1
ATOM 894 C C . VAL A 1 113 ? 5.632 -8.274 2.924 1.00 97.00 113 VAL A C 1
ATOM 896 O O . VAL A 1 113 ? 6.584 -8.560 3.645 1.00 97.00 113 VAL A O 1
ATOM 899 N N . ALA A 1 114 ? 5.641 -8.449 1.613 1.00 97.19 114 ALA A N 1
ATOM 900 C CA . ALA A 1 114 ? 6.814 -8.844 0.847 1.00 97.19 114 ALA A CA 1
ATOM 901 C C . ALA A 1 114 ? 6.822 -8.093 -0.485 1.00 97.19 114 ALA A C 1
ATOM 903 O O . ALA A 1 114 ? 5.793 -7.582 -0.922 1.00 97.19 114 ALA A O 1
ATOM 904 N N . THR A 1 115 ? 7.966 -8.046 -1.154 1.00 96.88 115 THR A N 1
ATOM 905 C CA . THR A 1 115 ? 8.071 -7.516 -2.516 1.00 96.88 115 THR A CA 1
ATOM 906 C C . THR A 1 115 ? 8.859 -8.475 -3.388 1.00 96.88 115 THR A C 1
ATOM 908 O O . THR A 1 115 ? 9.721 -9.205 -2.903 1.00 96.88 115 THR A O 1
ATOM 911 N N . THR A 1 116 ? 8.555 -8.475 -4.681 1.00 94.38 116 THR A N 1
ATOM 912 C CA . THR A 1 116 ? 9.346 -9.183 -5.689 1.00 94.38 116 THR A CA 1
ATOM 913 C C . THR A 1 116 ? 10.504 -8.338 -6.217 1.00 94.38 116 THR A C 1
ATOM 915 O O . THR A 1 116 ? 11.308 -8.870 -6.969 1.00 94.38 116 THR A O 1
ATOM 918 N N . TYR A 1 117 ? 10.586 -7.052 -5.853 1.00 93.88 117 TYR A N 1
ATOM 919 C CA . TYR A 1 117 ? 11.631 -6.144 -6.320 1.00 93.88 117 TYR A CA 1
ATOM 920 C C . TYR A 1 117 ? 12.956 -6.384 -5.590 1.00 93.88 117 TYR A C 1
ATOM 922 O O . TYR A 1 117 ? 13.039 -6.280 -4.361 1.00 93.88 117 TYR A O 1
ATOM 930 N N . ASP A 1 118 ? 13.981 -6.726 -6.359 1.00 92.25 118 ASP A N 1
ATOM 931 C CA . ASP A 1 118 ? 15.268 -7.235 -5.895 1.00 92.25 118 ASP A CA 1
ATOM 932 C C . ASP A 1 118 ? 16.419 -6.234 -6.049 1.00 92.25 118 ASP A C 1
ATOM 934 O O . ASP A 1 118 ? 17.376 -6.310 -5.276 1.00 92.25 118 ASP A O 1
ATOM 938 N N . THR A 1 119 ? 16.314 -5.260 -6.961 1.00 89.75 119 THR A N 1
ATOM 939 C CA . THR A 1 119 ? 17.380 -4.272 -7.190 1.00 89.75 119 THR A CA 1
ATOM 940 C C . THR A 1 119 ? 17.621 -3.356 -5.987 1.00 89.75 119 THR A C 1
ATOM 942 O O . THR A 1 119 ? 18.767 -3.085 -5.625 1.00 89.75 119 THR A O 1
ATOM 945 N N . ASN A 1 120 ? 16.558 -2.839 -5.358 1.00 91.50 120 ASN A N 1
ATOM 946 C CA . ASN A 1 120 ? 16.659 -1.904 -4.233 1.00 91.50 120 ASN A CA 1
ATOM 947 C C . ASN A 1 120 ? 15.466 -2.052 -3.270 1.00 91.50 120 ASN A C 1
ATOM 949 O O . ASN A 1 120 ? 14.688 -3.000 -3.341 1.00 91.50 120 ASN A O 1
ATOM 953 N N . GLN A 1 121 ? 15.329 -1.119 -2.333 1.00 94.50 121 GLN A N 1
ATOM 954 C CA . GLN A 1 121 ? 14.205 -1.051 -1.418 1.00 94.50 121 GLN A CA 1
ATOM 955 C C . GLN A 1 121 ? 12.997 -0.351 -2.048 1.00 94.50 121 GLN A C 1
ATOM 957 O O . GLN A 1 121 ? 13.118 0.590 -2.836 1.00 94.50 121 GLN A O 1
ATOM 962 N N . ILE A 1 122 ? 11.820 -0.778 -1.614 1.00 96.81 122 ILE A N 1
ATOM 963 C CA . ILE A 1 122 ? 10.561 -0.058 -1.765 1.00 96.81 122 ILE A CA 1
ATOM 964 C C . ILE A 1 122 ? 10.164 0.519 -0.407 1.00 96.81 122 ILE A C 1
ATOM 966 O O . ILE A 1 122 ? 10.462 -0.068 0.636 1.00 96.81 122 ILE A O 1
ATOM 970 N N . LEU A 1 123 ? 9.468 1.650 -0.410 1.00 97.81 123 LEU A N 1
ATOM 971 C CA . LEU A 1 123 ? 8.811 2.200 0.767 1.00 97.81 123 LEU A CA 1
ATOM 972 C C . LEU A 1 123 ? 7.370 1.717 0.799 1.00 97.81 123 LEU A C 1
ATOM 974 O O . LEU A 1 123 ? 6.633 1.911 -0.162 1.00 97.81 123 LEU A O 1
ATOM 978 N N . ILE A 1 124 ? 6.965 1.157 1.929 1.00 97.56 124 ILE A N 1
ATOM 979 C CA . ILE A 1 124 ? 5.579 0.823 2.220 1.00 97.56 124 ILE A CA 1
ATOM 980 C C . ILE A 1 124 ? 5.054 1.830 3.238 1.00 97.56 124 ILE A C 1
ATOM 982 O O . ILE A 1 124 ? 5.634 1.985 4.314 1.00 97.56 124 ILE A O 1
ATOM 986 N N . GLU A 1 125 ? 3.947 2.487 2.911 1.00 9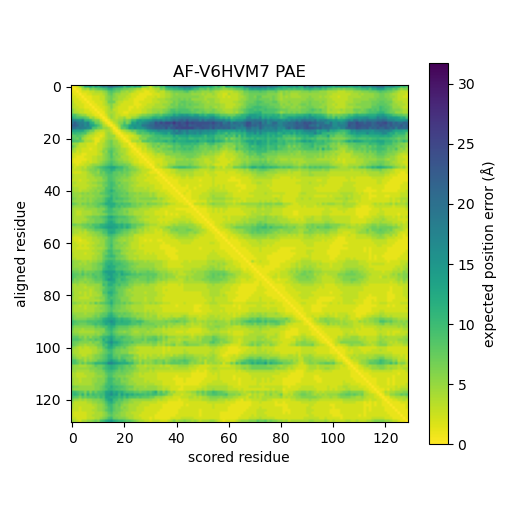7.75 125 GLU A N 1
ATOM 987 C CA . GLU A 1 125 ? 3.170 3.350 3.796 1.00 97.75 125 GLU A CA 1
ATOM 988 C C . GLU A 1 125 ? 1.825 2.679 4.087 1.00 97.75 125 GLU A C 1
ATOM 990 O O . GLU A 1 125 ? 1.115 2.261 3.173 1.00 97.75 125 GLU A O 1
ATOM 995 N N . ILE A 1 126 ? 1.473 2.558 5.364 1.00 96.62 126 ILE A N 1
ATOM 996 C CA . ILE A 1 126 ? 0.262 1.876 5.823 1.00 96.62 126 ILE A CA 1
ATOM 997 C C . ILE A 1 126 ? -0.522 2.852 6.681 1.00 96.62 126 ILE A C 1
ATOM 999 O O . ILE A 1 126 ? -0.006 3.375 7.669 1.00 96.62 126 ILE A O 1
ATOM 1003 N N . TYR A 1 127 ? -1.774 3.069 6.312 1.00 95.31 127 TYR A N 1
ATOM 1004 C CA . TYR A 1 127 ? -2.702 3.937 7.014 1.00 95.31 127 TYR A CA 1
ATOM 1005 C C . TYR A 1 127 ? -3.786 3.068 7.632 1.00 95.31 127 TYR A C 1
ATOM 1007 O O . TYR A 1 127 ? -4.503 2.362 6.920 1.00 95.31 127 TYR A O 1
ATOM 1015 N N . LEU A 1 128 ? -3.886 3.122 8.954 1.00 94.06 128 LEU A N 1
ATOM 1016 C CA . LEU A 1 128 ? -4.889 2.422 9.743 1.00 94.06 128 LEU A CA 1
ATOM 1017 C C . LEU A 1 128 ? -5.810 3.471 10.357 1.00 94.06 128 LEU A C 1
ATOM 1019 O O . LEU A 1 128 ? -5.327 4.413 10.986 1.00 94.06 128 LEU A O 1
ATOM 1023 N N . GLY A 1 129 ? -7.115 3.322 10.182 1.00 91.94 129 GLY A N 1
ATOM 1024 C CA . GLY A 1 129 ? -8.129 4.192 10.782 1.00 91.94 129 GLY A CA 1
ATOM 1025 C C . GLY A 1 129 ? -9.335 3.380 11.177 1.00 91.94 129 GLY A C 1
ATOM 1026 O O . GLY A 1 129 ? -9.593 2.381 10.483 1.00 91.94 129 GLY A O 1
#

pLDDT: mean 92.46, std 4.63, range [68.62, 97.88]

Mean predicted aligned error: 4.92 Å

Solvent-accessible surface area (backbone atoms only — not comparable to full-atom values): 7375 Å² total; per-residue (Å²): 118,46,78,48,73,51,76,50,73,43,70,47,69,49,103,81,74,50,77,42,82,76,48,75,52,74,51,78,42,88,26,77,77,65,46,80,48,74,47,74,48,30,28,92,63,43,77,38,76,50,90,62,74,81,98,63,85,37,54,26,39,39,38,42,26,20,26,70,48,68,39,81,92,82,70,47,46,51,68,38,61,23,49,33,32,39,29,52,64,83,47,91,60,77,47,75,28,74,62,11,60,49,81,44,86,44,59,76,80,34,43,32,40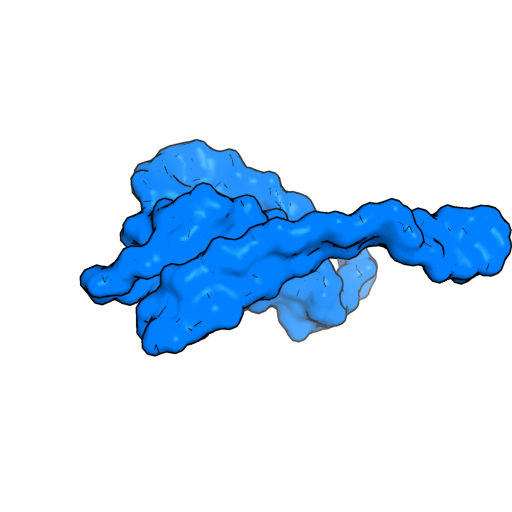,33,35,83,49,68,92,52,49,30,38,35,41,36,42,36,46

Sequence (129 aa):
MEIHRILFKLFQRNGISIEREVEEFATEFQVQQPQKLTKAIRQSDNLVTIPI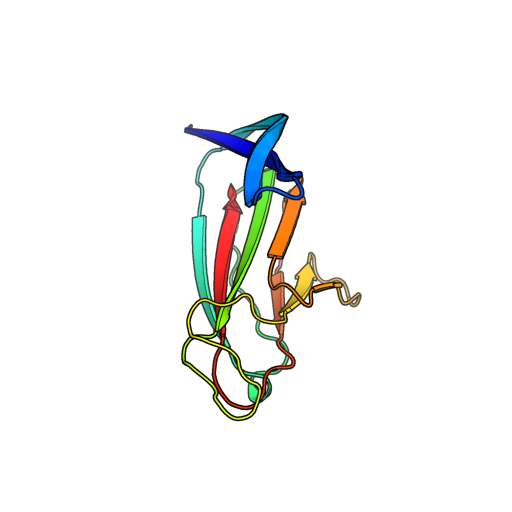PNGITFKYVLILAKYLSDDTAIGVKKDDPAPLVVRINGSNHDHPTSQGFVAWAGGINSLRVATTYDTNQILIEIYLG

Radius of gyration: 16.54 Å; Cα contacts (8 Å, |Δi|>4): 297; chains: 1; bounding box: 36×35×49 Å

Organism: NCBI:txid1049759